Protein AF-A0A6M7UJP8-F1 (afdb_monomer)

Organism: NCBI:txid1777866

Foldseek 3Di:
DQDPLLCVVLVPPDPVLSVQLVVQLVVCLVCVVVLCVLLVHDQDDPNVNVLSNLSSLLSSLVVLVVVLVVQVVQLVVVCPDDDDPPDDDDQSADDDPPDGDHCPDPVNVVSVVVSVVSVVVCVVVVNCCLRPVDPDSSSNSNVSGVPPD

Sequence (149 aa):
MASRQIQSITERLPYSLKEGVKGYVDAVAAVVPDIARDARVEISGDRLDQFLLIVAIRRIWSTVNSQFWIMNDCISVATRTPLGPEDSPQTRGFRIGRDEISQDSSAFVEGRDLRQELYKLIVKLDIEHLVAESSSLSDVAVKMFVGEG

Solvent-accessible surface area (backbone atoms only — not comparable to full-atom values): 8586 Å² total; per-residue (Å²): 132,83,51,71,66,51,47,62,75,35,67,84,44,60,67,71,58,32,51,55,32,50,56,49,41,56,54,47,65,76,44,43,72,58,40,25,60,76,37,71,51,89,69,55,72,70,53,36,56,54,51,47,43,51,52,34,52,27,48,50,50,52,49,52,50,48,54,46,49,54,52,52,51,52,38,53,52,53,56,62,65,77,71,62,100,85,60,84,92,82,55,72,30,46,73,58,89,92,45,65,50,23,84,84,22,67,70,46,47,52,48,52,50,52,46,50,52,52,49,51,50,36,51,75,68,71,40,38,69,57,48,73,68,40,91,49,70,32,54,31,51,33,69,72,60,69,77,81,120

pLDDT: mean 86.21, std 13.34, range [38.09, 96.62]

Radius of gyration: 19.83 Å; Cα contacts (8 Å, |Δi|>4): 116; chains: 1; bounding box: 45×29×65 Å

Mean predicted aligned error: 7.21 Å

Secondary structure (DSSP, 8-state):
---HHHHHHHTTS-HHHHHHHHHHHHHHHHHHHHHHHHHT----HHHHHHHHHHHHHHHHHHHHHHHHHHHHHHHHHHHH-PPPTT-----SEEEETTEEEETTSHHHHHHHHHHHHHHHHHHHTT-HHHHTS-SSHHHHHHHHHSS--

Structure (mmCIF, N/CA/C/O backbone):
data_AF-A0A6M7UJP8-F1
#
_entry.id   AF-A0A6M7UJP8-F1
#
loop_
_atom_site.group_PDB
_atom_site.id
_atom_site.type_symbol
_atom_site.label_atom_id
_atom_site.label_alt_id
_atom_site.label_comp_id
_atom_site.label_asym_id
_atom_site.label_entity_id
_atom_site.label_seq_id
_atom_site.pdbx_PDB_ins_code
_atom_site.Cartn_x
_atom_site.Cartn_y
_atom_site.Cartn_z
_atom_site.occupancy
_atom_site.B_iso_or_equiv
_atom_site.auth_seq_id
_atom_site.auth_comp_id
_atom_site.auth_asym_id
_atom_site.auth_atom_id
_atom_site.pdbx_PDB_model_num
ATOM 1 N N . MET A 1 1 ? 4.143 8.828 16.152 1.00 46.88 1 MET A N 1
ATOM 2 C CA . MET A 1 1 ? 5.180 7.805 16.426 1.00 46.88 1 MET A CA 1
ATOM 3 C C . MET A 1 1 ? 4.740 6.534 15.725 1.00 46.88 1 MET A C 1
ATOM 5 O O . MET A 1 1 ? 3.685 6.027 16.073 1.00 46.88 1 MET A O 1
ATOM 9 N N . ALA A 1 2 ? 5.489 6.050 14.731 1.00 58.72 2 ALA A N 1
ATOM 10 C CA . ALA A 1 2 ? 5.135 4.814 14.031 1.00 58.72 2 ALA A CA 1
ATOM 11 C C . ALA A 1 2 ? 5.182 3.618 14.996 1.00 58.72 2 ALA A C 1
ATOM 13 O O . ALA A 1 2 ? 6.183 3.455 15.705 1.00 58.72 2 ALA A O 1
ATOM 14 N N . SER A 1 3 ? 4.126 2.797 15.013 1.00 74.81 3 SER A N 1
ATOM 15 C CA . SER A 1 3 ? 4.048 1.604 15.862 1.00 74.81 3 SER A CA 1
ATOM 16 C C . SER A 1 3 ? 5.240 0.667 15.601 1.00 74.81 3 SER A C 1
ATOM 18 O O . SER A 1 3 ? 5.816 0.651 14.506 1.00 74.81 3 SER A O 1
ATOM 20 N N . ARG A 1 4 ? 5.641 -0.133 16.603 1.00 81.00 4 ARG A N 1
ATOM 21 C CA . ARG A 1 4 ? 6.770 -1.083 16.469 1.00 81.00 4 ARG A CA 1
ATOM 22 C C . ARG A 1 4 ? 6.592 -2.036 15.282 1.00 81.00 4 ARG A C 1
ATOM 24 O O . ARG A 1 4 ? 7.570 -2.408 14.641 1.00 81.00 4 ARG A O 1
ATOM 31 N N . GLN A 1 5 ? 5.348 -2.394 14.970 1.00 84.50 5 GLN A N 1
ATOM 32 C CA . GLN A 1 5 ? 5.008 -3.257 13.840 1.00 84.50 5 GLN A CA 1
ATOM 33 C C . GLN A 1 5 ? 5.310 -2.576 12.499 1.00 84.50 5 GLN A C 1
ATOM 35 O O . GLN A 1 5 ? 5.954 -3.177 11.643 1.00 84.50 5 GLN A O 1
ATOM 40 N N . ILE A 1 6 ? 4.939 -1.300 12.341 1.00 87.38 6 ILE A N 1
ATOM 41 C CA . ILE A 1 6 ? 5.236 -0.522 11.127 1.00 87.38 6 ILE A CA 1
ATOM 42 C C . ILE A 1 6 ? 6.749 -0.359 10.953 1.00 87.38 6 ILE A C 1
ATOM 44 O O . ILE A 1 6 ? 7.273 -0.493 9.846 1.00 87.38 6 ILE A O 1
ATOM 48 N N . GLN A 1 7 ? 7.481 -0.120 12.042 1.00 87.06 7 GLN A N 1
ATOM 49 C CA . GLN A 1 7 ? 8.944 -0.063 11.992 1.00 87.06 7 GLN A CA 1
ATOM 50 C C . GLN A 1 7 ? 9.543 -1.396 11.532 1.00 87.06 7 GLN A C 1
ATOM 52 O O . GLN A 1 7 ? 10.380 -1.394 10.634 1.00 87.06 7 GLN A O 1
ATOM 57 N N . SER A 1 8 ? 9.061 -2.519 12.070 1.00 88.44 8 SER A N 1
ATOM 58 C CA . SER A 1 8 ? 9.537 -3.857 11.706 1.00 88.44 8 SER A CA 1
ATOM 59 C C . SER A 1 8 ? 9.344 -4.169 10.218 1.00 88.44 8 SER A C 1
ATOM 61 O O . SER A 1 8 ? 10.285 -4.615 9.563 1.00 88.44 8 SER A O 1
ATOM 63 N N . ILE A 1 9 ? 8.172 -3.868 9.643 1.00 88.06 9 ILE A N 1
ATOM 64 C CA . ILE A 1 9 ? 7.924 -4.139 8.214 1.00 88.06 9 ILE A CA 1
ATOM 65 C C . ILE A 1 9 ? 8.638 -3.152 7.280 1.00 88.06 9 ILE A C 1
ATOM 67 O O . ILE A 1 9 ? 8.874 -3.466 6.116 1.00 88.06 9 ILE A O 1
ATOM 71 N N . THR A 1 10 ? 8.994 -1.958 7.769 1.00 89.94 10 THR A N 1
ATOM 72 C CA . THR A 1 10 ? 9.666 -0.926 6.960 1.00 89.94 10 THR A CA 1
ATOM 73 C C . THR A 1 10 ? 11.185 -0.910 7.114 1.00 89.94 10 THR A C 1
ATOM 75 O O . THR A 1 10 ? 11.868 -0.222 6.354 1.00 89.94 10 THR A O 1
ATOM 78 N N . GLU A 1 11 ? 11.747 -1.651 8.071 1.00 90.25 11 GLU A N 1
ATOM 79 C CA . GLU A 1 11 ? 13.164 -1.569 8.428 1.00 90.25 11 GLU A CA 1
ATOM 80 C C . GLU A 1 11 ? 14.087 -1.887 7.251 1.00 90.25 11 GLU A C 1
ATOM 82 O O . GLU A 1 11 ? 15.049 -1.152 7.017 1.00 90.25 11 GLU A O 1
ATOM 87 N N . ARG A 1 12 ? 13.739 -2.934 6.493 1.00 88.44 12 ARG A N 1
ATOM 88 C CA . ARG A 1 12 ? 14.516 -3.464 5.364 1.00 88.44 12 ARG A CA 1
ATOM 89 C C . ARG A 1 12 ? 14.104 -2.896 4.005 1.00 88.44 12 ARG A C 1
ATOM 91 O O . ARG A 1 12 ? 14.629 -3.338 2.986 1.00 88.44 12 ARG A O 1
ATOM 98 N N . LEU A 1 13 ? 13.159 -1.956 3.970 1.00 89.75 13 LEU A N 1
ATOM 99 C CA . LEU A 1 13 ? 12.747 -1.333 2.716 1.00 89.75 13 LEU A CA 1
ATOM 100 C C . LEU A 1 13 ? 13.820 -0.353 2.219 1.00 89.75 13 LEU A C 1
ATOM 102 O O . LEU A 1 13 ? 14.505 0.273 3.036 1.00 89.75 13 LEU A O 1
ATOM 106 N N . PRO A 1 14 ? 13.931 -0.151 0.892 1.00 90.94 14 PRO A N 1
ATOM 107 C CA . PRO A 1 14 ? 14.722 0.938 0.333 1.00 90.94 14 PRO A CA 1
ATOM 108 C C . PRO A 1 14 ? 14.337 2.277 0.969 1.00 90.94 14 PRO A C 1
ATOM 110 O O . PRO A 1 14 ? 13.156 2.526 1.215 1.00 90.94 14 PRO A O 1
ATOM 113 N N . TYR A 1 15 ? 15.319 3.150 1.209 1.00 90.88 15 TYR A N 1
ATOM 114 C CA . TYR A 1 15 ? 15.124 4.396 1.962 1.00 90.88 15 TYR A CA 1
ATOM 115 C C . TYR A 1 15 ? 13.949 5.246 1.448 1.00 90.88 15 TYR A C 1
ATOM 117 O O . TYR A 1 15 ? 13.103 5.662 2.234 1.00 90.88 15 TYR A O 1
ATOM 125 N N . SER A 1 16 ? 13.844 5.442 0.131 1.00 90.31 16 SER A N 1
ATOM 126 C CA . SER A 1 16 ? 12.756 6.219 -0.480 1.00 90.31 16 SER A CA 1
ATOM 127 C C . SER A 1 16 ? 11.373 5.619 -0.209 1.00 90.31 16 SER A C 1
ATOM 129 O O . SER A 1 16 ? 10.434 6.347 0.111 1.00 90.31 16 SER A O 1
ATOM 131 N N . LEU A 1 17 ? 11.246 4.291 -0.284 1.00 91.75 17 LEU A N 1
ATOM 132 C CA . LEU A 1 17 ? 10.001 3.591 0.023 1.00 91.75 17 LEU A CA 1
ATOM 133 C C . LEU A 1 17 ? 9.694 3.650 1.522 1.00 91.75 17 LEU A C 1
ATOM 135 O O . LEU A 1 17 ? 8.560 3.920 1.904 1.00 91.75 17 LEU A O 1
ATOM 139 N N . LYS A 1 18 ? 10.704 3.450 2.372 1.00 94.56 18 LYS A N 1
ATOM 140 C CA . LYS A 1 18 ? 10.585 3.531 3.831 1.00 94.56 18 LYS A CA 1
ATOM 141 C C . LYS A 1 18 ? 10.046 4.888 4.280 1.00 94.56 18 LYS A C 1
ATOM 143 O O . LYS A 1 18 ? 9.065 4.940 5.019 1.00 94.56 18 LYS A O 1
ATOM 148 N N . GLU A 1 19 ? 10.651 5.975 3.813 1.00 93.88 19 GLU A N 1
ATOM 149 C CA . GLU A 1 19 ? 10.210 7.329 4.154 1.00 93.88 19 GLU A CA 1
ATOM 150 C C . GLU A 1 19 ? 8.853 7.657 3.519 1.00 93.88 19 GLU A C 1
ATOM 152 O O . GLU A 1 19 ? 7.990 8.238 4.175 1.00 93.88 19 GLU A O 1
ATOM 157 N N . GLY A 1 20 ? 8.601 7.186 2.293 1.00 93.62 20 GLY A N 1
ATOM 158 C CA . GLY A 1 20 ? 7.300 7.327 1.638 1.00 93.62 20 GLY A CA 1
ATOM 159 C C . GLY A 1 20 ? 6.155 6.608 2.363 1.00 93.62 20 GLY A C 1
ATOM 160 O O . GLY A 1 20 ? 5.025 7.095 2.348 1.00 93.62 20 GLY A O 1
ATOM 161 N N . VAL A 1 21 ? 6.423 5.467 3.006 1.00 95.50 21 VAL A N 1
ATOM 162 C CA . VAL A 1 21 ? 5.444 4.741 3.831 1.00 95.50 21 VAL A CA 1
ATOM 163 C C . VAL A 1 21 ? 5.221 5.460 5.154 1.00 95.50 21 VAL A C 1
ATOM 165 O O . VAL A 1 21 ? 4.074 5.727 5.498 1.00 95.50 21 VAL A O 1
ATOM 168 N N . LYS A 1 22 ? 6.291 5.820 5.873 1.00 94.19 22 LYS A N 1
ATOM 169 C CA . LYS A 1 22 ? 6.180 6.535 7.154 1.00 94.19 22 LYS A CA 1
ATOM 170 C C . LYS A 1 22 ? 5.428 7.854 7.012 1.00 94.19 22 LYS A C 1
ATOM 172 O O . LYS A 1 22 ? 4.463 8.070 7.731 1.00 94.19 22 LYS A O 1
ATOM 177 N N . GLY A 1 23 ? 5.819 8.688 6.046 1.00 94.62 23 GLY A N 1
ATOM 178 C CA . GLY A 1 23 ? 5.169 9.977 5.818 1.00 94.62 23 GLY A CA 1
ATOM 179 C C . GLY A 1 23 ? 3.687 9.829 5.470 1.00 94.62 23 GLY A C 1
ATOM 180 O O . GLY A 1 23 ? 2.865 10.615 5.931 1.00 94.62 23 GLY A O 1
ATOM 181 N N . TYR A 1 24 ? 3.323 8.788 4.712 1.00 96.00 24 TYR A N 1
ATOM 182 C CA . TYR A 1 24 ? 1.921 8.502 4.412 1.00 96.00 24 TYR A CA 1
ATOM 183 C C . TYR A 1 24 ? 1.140 8.044 5.649 1.00 96.00 24 TYR A C 1
ATOM 185 O O . TYR A 1 24 ? 0.039 8.530 5.886 1.00 96.00 24 TYR A O 1
ATOM 193 N N . VAL A 1 25 ? 1.710 7.150 6.461 1.00 96.06 25 VAL A N 1
ATOM 194 C CA . VAL A 1 25 ? 1.097 6.696 7.719 1.00 96.06 25 VAL A CA 1
ATOM 195 C C . VAL A 1 25 ? 0.890 7.862 8.681 1.00 96.06 25 VAL A C 1
ATOM 197 O O . VAL A 1 25 ? -0.196 7.989 9.237 1.00 96.06 25 VAL A O 1
ATOM 200 N N . ASP A 1 26 ? 1.891 8.727 8.855 1.00 95.06 26 ASP A N 1
ATOM 201 C CA . ASP A 1 26 ? 1.791 9.889 9.741 1.00 95.06 26 ASP A CA 1
ATOM 202 C C . ASP A 1 26 ? 0.715 10.875 9.251 1.00 95.06 26 ASP A C 1
ATOM 204 O O . ASP A 1 26 ? -0.071 11.385 10.051 1.00 95.06 26 ASP A O 1
ATOM 208 N N . ALA A 1 27 ? 0.618 11.089 7.934 1.00 96.00 27 ALA A N 1
ATOM 209 C CA . ALA A 1 27 ? -0.441 11.904 7.343 1.00 96.00 27 ALA A CA 1
ATOM 210 C C . ALA A 1 27 ? -1.834 11.300 7.577 1.00 96.00 27 ALA A C 1
ATOM 212 O O . ALA A 1 27 ? -2.761 12.024 7.933 1.00 96.00 27 ALA A O 1
ATOM 213 N N . VAL A 1 28 ? -1.984 9.980 7.423 1.00 96.25 28 VAL A N 1
ATOM 214 C CA . VAL A 1 28 ? -3.252 9.288 7.696 1.00 96.25 28 VAL A CA 1
ATOM 215 C C . VAL A 1 28 ? -3.605 9.363 9.176 1.00 96.25 28 VAL A C 1
ATOM 217 O O . VAL A 1 28 ? -4.740 9.696 9.495 1.00 96.25 28 VAL A O 1
ATOM 220 N N . ALA A 1 29 ? -2.646 9.129 10.075 1.00 95.19 29 ALA A N 1
ATOM 221 C CA . ALA A 1 29 ? -2.851 9.215 11.520 1.00 95.19 29 ALA A CA 1
ATOM 222 C C . ALA A 1 29 ? -3.418 10.579 11.949 1.00 95.19 29 ALA A C 1
ATOM 224 O O . ALA A 1 29 ? -4.272 10.633 12.833 1.00 95.19 29 ALA A O 1
ATOM 225 N N . ALA A 1 30 ? -3.006 11.667 11.288 1.00 95.56 30 ALA A N 1
ATOM 226 C CA . ALA A 1 30 ? -3.519 13.011 11.550 1.00 95.56 30 ALA A CA 1
ATOM 227 C C . ALA A 1 30 ? -4.990 13.213 11.132 1.00 95.56 30 ALA A C 1
ATOM 229 O O . ALA A 1 30 ? -5.667 14.062 11.707 1.00 95.56 30 ALA A O 1
ATOM 230 N N . VAL A 1 31 ? -5.494 12.437 10.164 1.00 96.25 31 VAL A N 1
ATOM 231 C CA . VAL A 1 31 ? -6.868 12.544 9.632 1.00 96.25 31 VAL A CA 1
ATOM 232 C C . VAL A 1 31 ? -7.755 11.342 9.981 1.00 96.25 31 VAL A C 1
ATOM 234 O O . VAL A 1 31 ? -8.892 11.259 9.517 1.00 96.25 31 VAL A O 1
ATOM 237 N N . VAL A 1 32 ? -7.283 10.420 10.831 1.00 95.75 32 VAL A N 1
ATOM 238 C CA . VAL A 1 32 ? -8.087 9.285 11.325 1.00 95.75 32 VAL A CA 1
ATOM 239 C C . VAL A 1 32 ? -9.449 9.718 11.881 1.00 95.75 32 VAL A C 1
ATOM 241 O O . VAL A 1 32 ? -10.422 9.041 11.556 1.00 95.75 32 VAL A O 1
ATOM 244 N N . PRO A 1 33 ? -9.586 10.814 12.658 1.00 95.19 33 PRO A N 1
ATOM 245 C CA . PRO A 1 33 ? -10.893 11.228 13.168 1.00 95.19 33 PRO A CA 1
ATOM 246 C C . PRO A 1 33 ? -11.933 11.490 12.071 1.00 95.19 33 PRO A C 1
ATOM 248 O O . PRO A 1 33 ? -13.111 11.191 12.261 1.00 95.19 33 PRO A O 1
ATOM 251 N N . ASP A 1 34 ? -11.510 12.020 10.922 1.00 96.62 34 ASP A N 1
ATOM 252 C CA . ASP A 1 34 ? -12.405 12.271 9.792 1.00 96.62 34 ASP A CA 1
ATOM 253 C C . ASP A 1 34 ? -12.746 10.967 9.060 1.00 96.62 34 ASP A C 1
ATOM 255 O O . ASP A 1 34 ? -13.916 10.710 8.785 1.00 96.62 34 ASP A O 1
ATOM 259 N N . ILE A 1 35 ? -11.763 10.079 8.861 1.00 95.44 35 ILE A N 1
ATOM 260 C CA . ILE A 1 35 ? -11.990 8.740 8.288 1.00 95.44 35 ILE A CA 1
ATOM 261 C C . ILE A 1 35 ? -12.974 7.934 9.150 1.00 95.44 35 ILE A C 1
ATOM 263 O O . ILE A 1 35 ? -13.902 7.321 8.627 1.00 95.44 35 ILE A O 1
ATOM 267 N N . ALA A 1 36 ? -12.787 7.949 10.471 1.00 94.19 36 ALA A N 1
ATOM 268 C CA . ALA A 1 36 ? -13.647 7.270 11.435 1.00 94.19 36 ALA A CA 1
ATOM 269 C C . ALA A 1 36 ? -15.084 7.815 11.389 1.00 94.19 36 ALA A C 1
ATOM 271 O O . ALA A 1 36 ? -16.042 7.039 11.389 1.00 94.19 36 ALA A O 1
ATOM 272 N N . ARG A 1 37 ? -15.241 9.144 11.276 1.00 95.19 37 ARG A N 1
ATOM 273 C CA . ARG A 1 37 ? -16.547 9.801 11.116 1.00 95.19 37 ARG A CA 1
ATOM 274 C C . ARG A 1 37 ? -17.246 9.359 9.830 1.00 95.19 37 ARG A C 1
ATOM 276 O O . ARG A 1 37 ? -18.422 9.002 9.884 1.00 95.19 37 ARG A O 1
ATOM 283 N N . ASP A 1 38 ? -16.530 9.345 8.710 1.00 94.56 38 ASP A N 1
ATOM 284 C CA . ASP A 1 38 ? -17.068 8.937 7.408 1.00 94.56 38 ASP A CA 1
ATOM 285 C C . ASP A 1 38 ? -17.474 7.459 7.396 1.00 94.56 38 ASP A C 1
ATOM 287 O O . ASP A 1 38 ? -18.536 7.099 6.887 1.00 94.56 38 ASP A O 1
ATOM 291 N N . ALA A 1 39 ? -16.649 6.605 8.003 1.00 92.75 39 ALA A N 1
ATOM 292 C CA . ALA A 1 39 ? -16.891 5.172 8.129 1.00 92.75 39 ALA A CA 1
ATOM 293 C C . ALA A 1 39 ? -17.918 4.814 9.219 1.00 92.75 39 ALA A C 1
ATOM 295 O O . ALA A 1 39 ? -18.377 3.675 9.268 1.00 92.75 39 ALA A O 1
ATOM 296 N N . ARG A 1 40 ? -18.301 5.771 10.077 1.00 94.12 40 ARG A N 1
ATOM 297 C CA . ARG A 1 40 ? -19.179 5.570 11.243 1.00 94.12 40 ARG A CA 1
ATOM 298 C C . ARG A 1 40 ? -18.679 4.470 12.190 1.00 94.12 40 ARG A C 1
ATOM 300 O O . ARG A 1 40 ? -19.476 3.702 12.724 1.00 94.12 40 ARG A O 1
ATOM 307 N N . VAL A 1 41 ? -17.367 4.411 12.406 1.00 93.56 41 VAL A N 1
ATOM 308 C CA . VAL A 1 41 ? -16.711 3.462 13.321 1.00 93.56 41 VAL A CA 1
ATOM 309 C C . VAL A 1 41 ? -15.845 4.202 14.332 1.00 93.56 41 VAL A C 1
ATOM 311 O O . VAL A 1 41 ? -15.441 5.341 14.105 1.00 93.56 41 VAL A O 1
ATOM 314 N N . GLU A 1 42 ? -15.521 3.543 15.440 1.00 93.19 42 GLU A N 1
ATOM 315 C CA . GLU A 1 42 ? -14.527 4.042 16.388 1.00 93.19 42 GLU A CA 1
ATOM 316 C C . GLU A 1 42 ? -13.152 3.423 16.099 1.00 93.19 42 GLU A C 1
ATOM 318 O O . GLU A 1 42 ? -13.011 2.199 16.052 1.00 93.19 42 GLU A O 1
ATOM 323 N N . ILE A 1 43 ? -12.137 4.277 15.927 1.00 91.88 43 ILE A N 1
ATOM 324 C CA . ILE A 1 43 ? -10.744 3.881 15.689 1.00 91.88 43 ILE A CA 1
ATOM 325 C C . ILE A 1 43 ? -9.878 4.474 16.805 1.00 91.88 43 ILE A C 1
ATOM 327 O O . ILE A 1 43 ? -9.472 5.635 16.750 1.00 91.88 43 ILE A O 1
ATOM 331 N N . SER A 1 44 ? -9.610 3.677 17.836 1.00 91.50 44 SER A N 1
ATOM 332 C CA . SER A 1 44 ? -8.829 4.066 19.013 1.00 91.50 44 SER A CA 1
ATOM 333 C C . SER A 1 44 ? -7.988 2.883 19.520 1.00 91.50 44 SER A 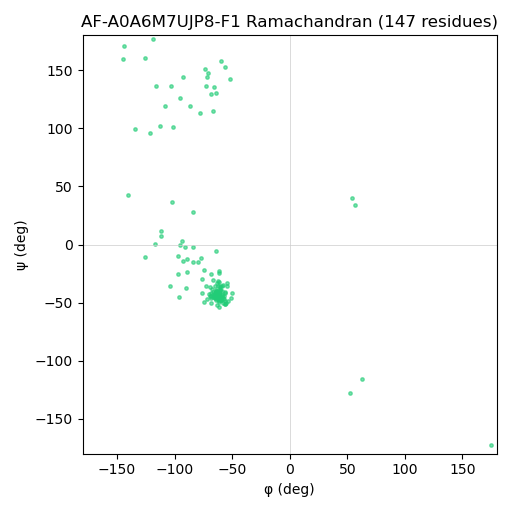C 1
ATOM 335 O O . SER A 1 44 ? -8.256 1.730 19.175 1.00 91.50 44 SER A O 1
ATOM 337 N N . GLY A 1 45 ? -6.929 3.159 20.292 1.00 90.44 45 GLY A N 1
ATOM 338 C CA . GLY A 1 45 ? -6.068 2.126 20.891 1.00 90.44 45 GLY A CA 1
ATOM 339 C C . GLY A 1 45 ? -5.537 1.103 19.877 1.00 90.44 45 GLY A C 1
ATOM 340 O O . GLY A 1 45 ? -5.008 1.475 18.831 1.00 90.44 45 GLY A O 1
ATOM 341 N N . ASP A 1 46 ? -5.730 -0.185 20.160 1.00 90.69 46 ASP A N 1
ATOM 342 C CA . ASP A 1 46 ? -5.260 -1.284 19.305 1.00 90.69 46 ASP A CA 1
ATOM 343 C C . ASP A 1 46 ? -5.875 -1.258 17.894 1.00 90.69 46 ASP A C 1
ATOM 345 O O . ASP A 1 46 ? -5.205 -1.610 16.920 1.00 90.69 46 ASP A O 1
ATOM 349 N N . ARG A 1 47 ? -7.123 -0.781 17.745 1.00 92.25 47 ARG A N 1
ATOM 350 C CA . ARG A 1 47 ? -7.769 -0.633 16.427 1.00 92.25 47 ARG A CA 1
ATOM 351 C C . ARG A 1 47 ? -7.056 0.403 15.567 1.00 92.25 47 ARG A C 1
ATOM 353 O O . ARG A 1 47 ? -6.934 0.217 14.358 1.00 92.25 47 ARG A O 1
ATOM 360 N N . LEU A 1 48 ? -6.545 1.472 16.181 1.00 93.88 48 LEU A N 1
ATOM 361 C CA . LEU A 1 48 ? -5.736 2.468 15.480 1.00 93.88 48 LEU A CA 1
ATOM 362 C C . LEU A 1 48 ? -4.424 1.857 14.979 1.00 93.88 48 LEU A C 1
ATOM 364 O O . LEU A 1 48 ? -4.074 2.046 13.815 1.00 93.88 48 LEU A O 1
ATOM 368 N N . ASP A 1 49 ? -3.726 1.095 15.819 1.00 92.75 49 ASP A N 1
ATOM 369 C CA . ASP A 1 49 ? -2.462 0.458 15.436 1.00 92.75 49 ASP A CA 1
ATOM 370 C C . ASP A 1 49 ? -2.649 -0.547 14.290 1.00 92.75 49 ASP A C 1
ATOM 372 O O . ASP A 1 49 ? -1.885 -0.529 13.319 1.00 92.75 49 ASP A O 1
ATOM 376 N N . GLN A 1 50 ? -3.699 -1.373 14.351 1.00 93.06 50 GLN A N 1
ATOM 377 C CA . GLN A 1 50 ? -4.057 -2.309 13.280 1.00 93.06 50 GLN A CA 1
ATOM 378 C C . GLN A 1 50 ? -4.429 -1.581 11.985 1.00 93.06 50 GLN A C 1
ATOM 380 O O . GLN A 1 50 ? -3.951 -1.944 10.907 1.00 93.06 50 GLN A O 1
ATOM 385 N N . PHE A 1 51 ? -5.244 -0.528 12.079 1.00 95.62 51 PHE A N 1
ATOM 386 C CA . PHE A 1 51 ? -5.635 0.275 10.925 1.00 95.62 51 PHE A CA 1
ATO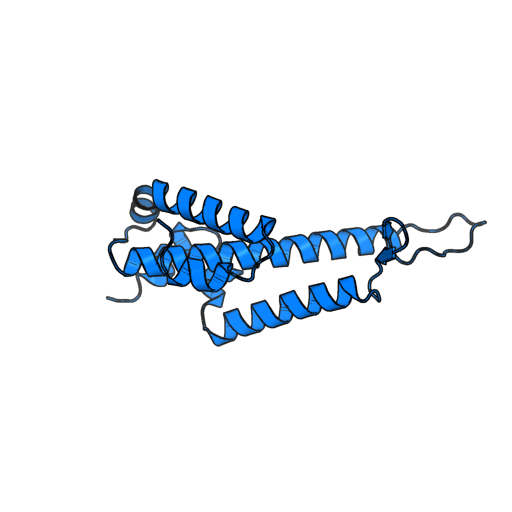M 387 C C . PHE A 1 51 ? -4.412 0.903 10.244 1.00 95.62 51 PHE A C 1
ATOM 389 O O . PHE A 1 51 ? -4.233 0.770 9.032 1.00 95.62 51 PHE A O 1
ATOM 396 N N . LEU A 1 52 ? -3.513 1.520 11.016 1.00 96.06 52 LEU A N 1
ATOM 397 C CA . LEU A 1 52 ? -2.292 2.130 10.484 1.00 96.06 52 LEU A CA 1
ATOM 398 C C . LEU A 1 52 ? -1.312 1.095 9.908 1.00 96.06 52 LEU A C 1
ATOM 400 O O . LEU A 1 52 ? -0.605 1.394 8.943 1.00 96.06 52 LEU A O 1
ATOM 404 N N . LEU A 1 53 ? -1.287 -0.131 10.439 1.00 95.56 53 LEU A N 1
ATOM 405 C CA . LEU A 1 53 ? -0.518 -1.229 9.851 1.00 95.56 53 LEU A CA 1
ATOM 406 C C . LEU A 1 53 ? -1.053 -1.613 8.463 1.00 95.56 53 LEU A C 1
ATOM 408 O O . LEU A 1 53 ? -0.270 -1.726 7.517 1.00 95.56 53 LEU A O 1
ATOM 412 N N . ILE A 1 54 ? -2.374 -1.748 8.309 1.00 96.00 54 ILE A N 1
ATOM 413 C CA . ILE A 1 54 ? -3.005 -2.008 7.005 1.00 96.00 54 ILE A CA 1
ATOM 414 C C . ILE A 1 54 ? -2.737 -0.861 6.027 1.00 96.00 54 ILE A C 1
ATOM 416 O O . ILE A 1 54 ? -2.387 -1.106 4.871 1.00 96.00 54 ILE A O 1
ATOM 420 N N . VAL A 1 55 ? -2.809 0.390 6.487 1.00 96.38 55 VAL A N 1
ATOM 421 C CA . VAL A 1 55 ? -2.448 1.578 5.693 1.00 96.38 55 VAL A CA 1
ATOM 422 C C . VAL A 1 55 ? -1.005 1.490 5.188 1.00 96.38 55 VAL A C 1
ATOM 424 O O . VAL A 1 55 ? -0.748 1.748 4.008 1.00 96.38 55 VAL A O 1
ATOM 427 N N . ALA A 1 56 ? -0.061 1.088 6.044 1.00 96.12 56 ALA A N 1
ATOM 428 C CA . ALA A 1 56 ? 1.339 0.923 5.666 1.00 96.12 56 ALA A CA 1
ATOM 429 C C . ALA A 1 56 ? 1.517 -0.160 4.588 1.00 96.12 56 ALA A C 1
ATOM 431 O O . ALA A 1 56 ? 2.165 0.084 3.566 1.00 96.12 56 ALA A O 1
ATOM 432 N N . ILE A 1 57 ? 0.896 -1.330 4.769 1.00 95.62 57 ILE A N 1
ATOM 433 C CA . ILE A 1 57 ? 0.939 -2.436 3.798 1.00 95.62 57 ILE A CA 1
ATOM 434 C C . ILE A 1 57 ? 0.316 -2.004 2.465 1.00 95.62 57 ILE A C 1
ATOM 436 O O . ILE A 1 57 ? 0.908 -2.218 1.405 1.00 95.62 57 ILE A O 1
ATOM 440 N N . ARG A 1 58 ? -0.828 -1.313 2.504 1.00 95.81 58 ARG A N 1
ATOM 441 C CA . ARG A 1 58 ? -1.496 -0.766 1.318 1.00 95.81 58 ARG A CA 1
ATOM 442 C C . ARG A 1 58 ? -0.625 0.233 0.570 1.00 95.81 58 ARG A C 1
ATOM 444 O O . ARG A 1 58 ? -0.593 0.212 -0.661 1.00 95.81 58 ARG A O 1
ATOM 451 N N . ARG A 1 59 ? 0.142 1.062 1.281 1.00 95.56 59 ARG A N 1
ATOM 452 C CA . ARG A 1 59 ? 1.092 1.991 0.657 1.00 95.56 59 ARG A CA 1
ATOM 453 C C . ARG A 1 59 ? 2.249 1.267 -0.034 1.00 95.56 59 ARG A C 1
ATOM 455 O O . ARG A 1 59 ? 2.630 1.663 -1.139 1.00 95.56 59 ARG A O 1
ATOM 462 N N . ILE A 1 60 ? 2.779 0.208 0.580 1.00 95.19 60 ILE A N 1
ATOM 463 C CA . ILE A 1 60 ? 3.825 -0.638 -0.017 1.00 95.19 60 ILE A CA 1
ATOM 464 C C . ILE A 1 60 ? 3.289 -1.311 -1.283 1.00 95.19 60 ILE A C 1
ATOM 466 O O . ILE A 1 60 ? 3.887 -1.158 -2.348 1.00 95.19 60 ILE A O 1
ATOM 470 N N . TRP A 1 61 ? 2.134 -1.978 -1.187 1.00 95.56 61 TRP A N 1
ATOM 471 C CA . TRP A 1 61 ? 1.477 -2.635 -2.319 1.00 95.56 61 TRP A CA 1
ATOM 472 C C . TRP A 1 61 ? 1.219 -1.665 -3.470 1.00 95.56 61 TRP A C 1
ATOM 474 O O . TRP A 1 61 ? 1.633 -1.927 -4.595 1.00 95.56 61 TRP A O 1
ATOM 484 N N . SER A 1 62 ? 0.604 -0.514 -3.185 1.00 94.25 62 SER A N 1
ATOM 485 C CA . SER A 1 62 ? 0.330 0.518 -4.186 1.00 94.25 62 SER A CA 1
ATOM 486 C C . SER A 1 62 ? 1.606 0.974 -4.894 1.00 94.25 62 SER A C 1
ATOM 488 O O . SER A 1 62 ? 1.610 1.114 -6.113 1.00 94.25 62 SER A O 1
ATOM 490 N N . THR A 1 63 ? 2.708 1.145 -4.160 1.00 93.62 63 THR A N 1
ATOM 491 C CA . THR A 1 63 ? 3.979 1.563 -4.763 1.00 93.62 63 THR A CA 1
ATOM 492 C C . THR A 1 63 ? 4.554 0.470 -5.660 1.00 93.62 63 THR 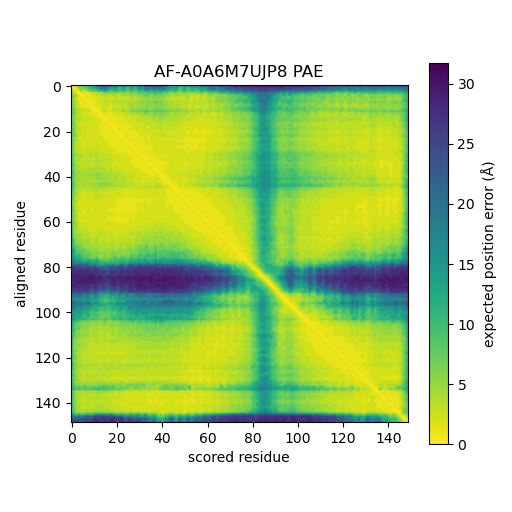A C 1
ATOM 494 O O . THR A 1 63 ? 4.856 0.741 -6.819 1.00 93.62 63 THR A O 1
ATOM 497 N N . VAL A 1 64 ? 4.661 -0.768 -5.167 1.00 92.56 64 VAL A N 1
ATOM 498 C CA . VAL A 1 64 ? 5.200 -1.900 -5.942 1.00 92.56 64 VAL A CA 1
ATOM 499 C C . VAL A 1 64 ? 4.3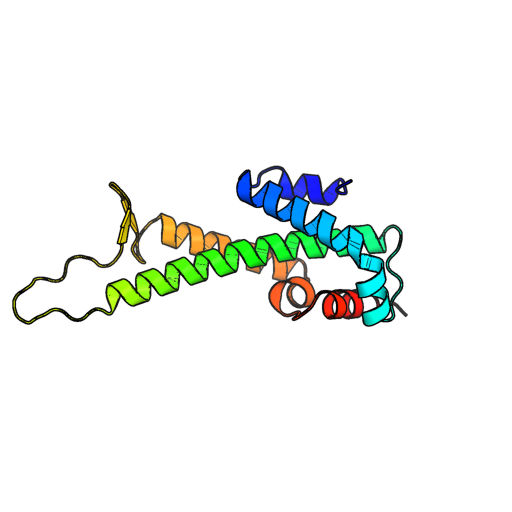52 -2.164 -7.187 1.00 92.56 64 VAL A C 1
ATOM 501 O O . VAL A 1 64 ? 4.887 -2.283 -8.288 1.00 92.56 64 VAL A O 1
ATOM 504 N N . ASN A 1 65 ? 3.028 -2.203 -7.032 1.00 94.25 65 ASN A N 1
ATOM 505 C CA . ASN A 1 65 ? 2.104 -2.464 -8.128 1.00 94.25 65 ASN A CA 1
ATOM 506 C C . ASN A 1 65 ? 2.167 -1.351 -9.185 1.00 94.25 65 ASN A C 1
ATOM 508 O O . ASN A 1 65 ? 2.326 -1.657 -10.363 1.00 94.25 65 ASN A O 1
ATOM 512 N N . SER A 1 66 ? 2.114 -0.076 -8.788 1.00 91.81 66 SER A N 1
ATOM 513 C CA . SER A 1 66 ? 2.176 1.045 -9.737 1.00 91.81 66 SER A CA 1
ATOM 514 C C . SER A 1 66 ? 3.512 1.123 -10.473 1.00 91.81 66 SER A C 1
ATOM 516 O O . SER A 1 66 ? 3.519 1.328 -11.681 1.00 91.81 66 SER A O 1
ATOM 518 N N . GLN A 1 67 ? 4.642 0.929 -9.784 1.00 90.31 67 GLN A N 1
ATOM 519 C CA . GLN A 1 67 ? 5.961 0.944 -10.432 1.00 90.31 67 GLN A CA 1
ATOM 520 C C . GLN A 1 67 ? 6.104 -0.195 -11.447 1.00 90.31 67 GLN A C 1
ATOM 522 O O . GLN A 1 67 ? 6.605 0.021 -12.549 1.00 90.31 67 GLN A O 1
ATOM 527 N N . PHE A 1 68 ? 5.601 -1.388 -11.113 1.00 90.94 68 PHE A N 1
ATOM 528 C CA . PHE A 1 68 ? 5.568 -2.503 -12.053 1.00 90.94 68 PHE A CA 1
ATOM 529 C C . PHE A 1 68 ? 4.708 -2.191 -13.287 1.00 90.94 68 PHE A C 1
ATOM 531 O O . PHE A 1 68 ? 5.156 -2.422 -14.407 1.00 90.94 68 PHE A O 1
ATOM 538 N N . TRP A 1 69 ? 3.505 -1.636 -13.100 1.00 90.31 69 TRP A N 1
ATOM 539 C CA . TRP A 1 69 ? 2.629 -1.258 -14.215 1.00 90.31 69 TRP A CA 1
ATOM 540 C C . TRP A 1 69 ? 3.255 -0.191 -15.112 1.00 90.31 69 TRP A C 1
ATOM 542 O O . TRP A 1 69 ? 3.276 -0.375 -16.323 1.00 90.31 69 TRP A O 1
ATOM 552 N N . ILE A 1 70 ? 3.847 0.860 -14.535 1.00 89.31 70 ILE A N 1
ATOM 553 C CA . ILE A 1 70 ? 4.564 1.894 -15.298 1.00 89.31 70 ILE A CA 1
ATOM 554 C C . ILE A 1 70 ? 5.671 1.258 -16.145 1.00 89.31 70 ILE A C 1
ATOM 556 O O . ILE A 1 70 ? 5.749 1.509 -17.344 1.00 89.31 70 ILE A O 1
ATOM 560 N N . MET A 1 71 ? 6.498 0.396 -15.545 1.00 88.31 71 MET A N 1
ATOM 561 C CA . MET A 1 71 ? 7.562 -0.302 -16.266 1.00 88.31 71 MET A CA 1
ATOM 562 C C . MET A 1 71 ? 7.001 -1.168 -17.405 1.00 88.31 71 MET A C 1
ATOM 564 O O . MET A 1 71 ? 7.483 -1.088 -18.535 1.00 88.31 71 MET A O 1
ATOM 568 N N . ASN A 1 72 ? 5.969 -1.967 -17.131 1.00 88.25 72 ASN A N 1
ATOM 569 C CA . ASN A 1 72 ? 5.332 -2.837 -18.117 1.00 88.25 72 ASN A CA 1
ATOM 570 C C . ASN A 1 72 ? 4.720 -2.057 -19.288 1.00 88.25 72 ASN A C 1
ATOM 572 O O . ASN A 1 72 ? 4.903 -2.440 -20.446 1.00 88.25 72 ASN A O 1
ATOM 576 N N . ASP A 1 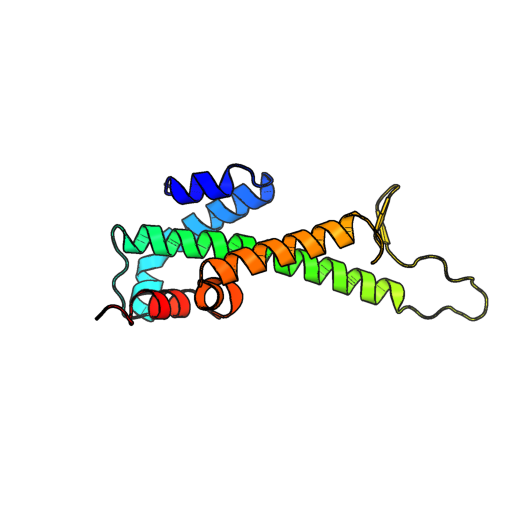73 ? 4.025 -0.961 -19.002 1.00 87.25 73 ASP A N 1
ATOM 577 C CA . ASP A 1 73 ? 3.367 -0.136 -20.011 1.00 87.25 73 ASP A CA 1
ATOM 578 C C . ASP A 1 73 ? 4.391 0.598 -20.870 1.00 87.25 73 ASP A C 1
ATOM 580 O O . ASP A 1 73 ? 4.300 0.563 -22.098 1.00 87.25 73 ASP A O 1
ATOM 584 N N . CYS A 1 74 ? 5.423 1.180 -20.251 1.00 84.50 74 CYS A N 1
ATOM 585 C CA . CYS A 1 74 ? 6.527 1.784 -20.984 1.00 84.50 74 CYS A CA 1
ATOM 586 C C . CYS A 1 74 ? 7.154 0.766 -21.946 1.00 84.50 74 CYS A C 1
ATOM 588 O O . CYS A 1 74 ? 7.315 1.069 -23.130 1.00 84.50 74 CYS A O 1
ATOM 590 N N . ILE A 1 75 ? 7.504 -0.440 -21.473 1.00 84.25 75 ILE A N 1
ATOM 591 C CA . ILE A 1 75 ? 8.161 -1.460 -22.314 1.00 84.25 75 ILE A CA 1
ATOM 592 C C . ILE A 1 75 ? 7.221 -1.905 -23.439 1.00 84.25 75 ILE A C 1
ATOM 594 O O . ILE A 1 75 ? 7.641 -2.065 -24.587 1.00 84.25 75 ILE A O 1
ATOM 598 N N . SER A 1 76 ? 5.931 -2.047 -23.138 1.00 81.31 76 SER A N 1
ATOM 599 C CA . SER A 1 76 ? 4.906 -2.387 -24.128 1.00 81.31 76 SER A CA 1
ATOM 600 C C . SER A 1 76 ? 4.770 -1.318 -25.216 1.00 81.31 76 SER A C 1
ATOM 602 O O . SER A 1 76 ? 4.549 -1.652 -26.375 1.00 81.31 76 SER A O 1
ATOM 604 N N . VAL A 1 77 ? 4.918 -0.033 -24.884 1.00 79.69 77 VAL A N 1
ATOM 605 C CA . VAL A 1 77 ? 4.912 1.053 -25.877 1.00 79.69 77 VAL A CA 1
ATOM 606 C C . VAL A 1 77 ? 6.190 1.039 -26.715 1.00 79.69 77 VAL A C 1
ATOM 608 O O . VAL A 1 77 ? 6.104 1.084 -27.942 1.00 79.69 77 VAL A O 1
ATOM 611 N N . ALA A 1 78 ? 7.365 0.911 -26.091 1.00 72.88 78 ALA A N 1
ATOM 612 C CA . ALA A 1 78 ? 8.642 0.872 -26.812 1.00 72.88 78 ALA A CA 1
ATOM 613 C C . ALA A 1 78 ? 8.711 -0.275 -27.829 1.00 72.88 78 ALA A C 1
ATOM 615 O O . ALA A 1 78 ? 9.243 -0.104 -28.922 1.00 72.88 78 ALA A O 1
ATOM 616 N N . THR A 1 79 ? 8.107 -1.416 -27.501 1.00 69.25 79 THR A N 1
ATOM 617 C CA . THR A 1 79 ? 8.056 -2.600 -28.372 1.00 69.25 79 THR A CA 1
ATOM 618 C C . THR A 1 79 ? 6.996 -2.528 -29.480 1.00 69.25 79 THR A C 1
ATOM 620 O O . THR A 1 79 ? 7.071 -3.309 -30.426 1.00 69.25 79 THR A O 1
ATOM 623 N N . ARG A 1 80 ? 6.021 -1.605 -29.407 1.00 65.19 80 ARG A N 1
ATOM 624 C CA . ARG A 1 80 ? 4.932 -1.451 -30.397 1.00 65.19 80 ARG A CA 1
ATOM 625 C C . ARG A 1 80 ? 5.248 -0.509 -31.558 1.00 65.19 80 ARG A C 1
ATOM 627 O O . ARG A 1 80 ? 4.475 -0.484 -32.513 1.00 65.19 80 ARG A O 1
ATOM 634 N N . THR A 1 81 ? 6.319 0.278 -31.488 1.00 56.34 81 THR A N 1
ATOM 635 C CA . THR A 1 81 ? 6.642 1.262 -32.536 1.00 56.34 81 THR A CA 1
ATOM 636 C C . THR A 1 81 ? 7.011 0.533 -33.838 1.00 56.34 81 THR A C 1
ATOM 638 O O . THR A 1 81 ? 8.010 -0.190 -33.849 1.00 56.34 81 THR A O 1
ATOM 641 N N . PRO A 1 82 ? 6.220 0.660 -34.924 1.00 51.84 82 PRO A N 1
ATOM 642 C CA . PRO A 1 82 ? 6.492 -0.038 -36.172 1.00 51.84 82 PRO A CA 1
ATOM 643 C C . PRO A 1 82 ? 7.704 0.577 -36.873 1.00 51.84 82 PRO A C 1
ATOM 645 O O . PRO A 1 82 ? 7.915 1.789 -36.845 1.00 51.84 82 PRO A O 1
ATOM 648 N N . LEU A 1 83 ? 8.488 -0.279 -37.517 1.00 54.59 83 LEU A N 1
ATOM 649 C CA . LEU A 1 83 ? 9.666 0.123 -38.276 1.00 54.59 83 LEU A CA 1
ATOM 650 C C . LEU A 1 83 ? 9.238 0.805 -39.566 1.00 54.59 83 LEU A C 1
ATOM 652 O O . LEU A 1 83 ? 8.364 0.305 -40.278 1.00 54.59 83 LEU A O 1
ATOM 656 N N . GLY A 1 84 ? 9.897 1.914 -39.892 1.00 55.19 84 GLY A N 1
ATOM 657 C CA . GLY A 1 84 ? 9.952 2.369 -41.275 1.00 55.19 84 GLY A CA 1
ATOM 658 C C . GLY A 1 84 ? 10.600 1.295 -42.166 1.00 55.19 84 GLY A C 1
ATOM 659 O O . GLY A 1 84 ? 11.334 0.443 -41.664 1.00 55.19 84 GLY A O 1
ATOM 660 N N . PRO A 1 85 ? 10.341 1.314 -43.483 1.00 58.59 85 PRO A N 1
ATOM 661 C CA . PRO A 1 85 ? 10.704 0.226 -44.395 1.00 58.59 85 PRO A CA 1
ATOM 662 C C . PRO A 1 85 ? 12.214 -0.037 -44.570 1.00 58.59 85 PRO A C 1
ATOM 664 O O . PRO A 1 85 ? 12.553 -1.018 -45.225 1.00 58.59 85 PRO A O 1
ATOM 667 N N . GLU A 1 86 ? 13.112 0.774 -44.000 1.00 58.22 86 GLU A N 1
ATOM 668 C CA . GLU A 1 86 ? 14.567 0.636 -44.197 1.00 58.22 86 GLU A CA 1
ATOM 669 C C . GLU A 1 86 ? 15.401 0.325 -42.943 1.00 58.22 86 GLU A C 1
ATOM 671 O O . GLU A 1 86 ? 16.602 0.118 -43.082 1.00 58.22 86 GLU A O 1
ATOM 676 N N . ASP A 1 87 ? 14.817 0.190 -41.749 1.00 51.91 87 ASP A N 1
ATOM 677 C CA . ASP A 1 87 ? 15.615 -0.050 -40.537 1.00 51.91 87 ASP A CA 1
ATOM 678 C C . ASP A 1 87 ? 15.336 -1.411 -39.893 1.00 51.91 87 ASP A C 1
ATOM 680 O O . ASP A 1 87 ? 14.199 -1.853 -39.739 1.00 51.91 87 ASP A O 1
ATOM 684 N N . SER A 1 88 ? 16.408 -2.093 -39.489 1.00 51.97 88 SER A N 1
ATOM 685 C CA . SER A 1 88 ? 16.360 -3.324 -38.699 1.00 51.97 88 SER A CA 1
ATOM 686 C C . SER A 1 88 ? 15.840 -3.048 -37.277 1.00 51.97 88 SER A C 1
ATOM 688 O O . SER A 1 88 ? 16.409 -2.192 -36.594 1.00 51.97 88 SER A O 1
ATOM 690 N N . PRO A 1 89 ? 14.838 -3.783 -36.757 1.00 49.53 89 PRO A N 1
ATOM 691 C CA . PRO A 1 89 ? 14.360 -3.578 -35.392 1.00 49.53 89 PRO A CA 1
ATOM 692 C C . PRO A 1 89 ? 15.295 -4.204 -34.383 1.00 49.53 89 PRO A C 1
ATOM 694 O O . PRO A 1 89 ? 15.367 -5.430 -34.296 1.00 49.53 89 PRO A O 1
ATOM 697 N N . GLN A 1 90 ? 15.962 -3.392 -33.568 1.00 53.16 90 GLN A N 1
ATOM 698 C CA . GLN A 1 90 ? 16.789 -3.920 -32.482 1.00 53.16 90 GLN A CA 1
ATOM 699 C C . GLN A 1 90 ? 16.706 -3.128 -31.177 1.00 53.16 90 GLN A C 1
ATOM 701 O O . GLN A 1 90 ? 17.704 -2.964 -30.487 1.00 53.16 90 GLN A O 1
ATOM 706 N N . THR A 1 91 ? 15.516 -2.702 -30.762 1.00 53.72 91 THR A N 1
ATOM 707 C CA . THR A 1 91 ? 15.303 -2.418 -29.334 1.00 53.72 91 THR A CA 1
ATOM 708 C C . THR A 1 91 ? 13.992 -3.032 -28.876 1.00 53.72 91 THR A C 1
ATOM 710 O O . THR A 1 91 ? 12.919 -2.474 -29.087 1.00 53.72 91 THR A O 1
ATOM 713 N N . ARG A 1 92 ? 14.083 -4.206 -28.235 1.00 62.44 92 ARG A N 1
ATOM 714 C CA . ARG A 1 92 ? 12.973 -4.872 -27.526 1.00 62.44 92 ARG A CA 1
ATOM 715 C C . ARG A 1 92 ? 12.815 -4.319 -26.097 1.00 62.44 92 ARG A C 1
ATOM 717 O O . ARG A 1 92 ? 12.381 -5.035 -25.200 1.00 62.44 92 ARG A O 1
ATOM 724 N N . GLY A 1 93 ? 13.188 -3.062 -25.860 1.00 68.88 93 GLY A N 1
ATOM 725 C CA . GLY A 1 93 ? 13.278 -2.478 -24.523 1.00 68.88 93 GLY A CA 1
ATOM 726 C C . GLY A 1 93 ? 13.841 -1.057 -24.520 1.00 68.88 93 GLY A C 1
ATOM 727 O O . GLY A 1 93 ? 14.047 -0.457 -25.575 1.00 68.88 93 GLY A O 1
ATOM 728 N N . PHE A 1 94 ? 14.098 -0.521 -23.327 1.00 74.06 94 PHE A N 1
ATOM 729 C CA . PHE A 1 94 ? 14.766 0.767 -23.126 1.00 74.06 94 PHE A CA 1
ATOM 730 C C . PHE A 1 94 ? 16.208 0.568 -22.701 1.00 74.06 94 PHE A C 1
ATOM 732 O O . PHE A 1 94 ? 16.487 -0.202 -21.787 1.00 74.06 94 PHE A O 1
ATOM 739 N N . ARG A 1 95 ? 17.121 1.345 -23.278 1.00 73.81 95 ARG 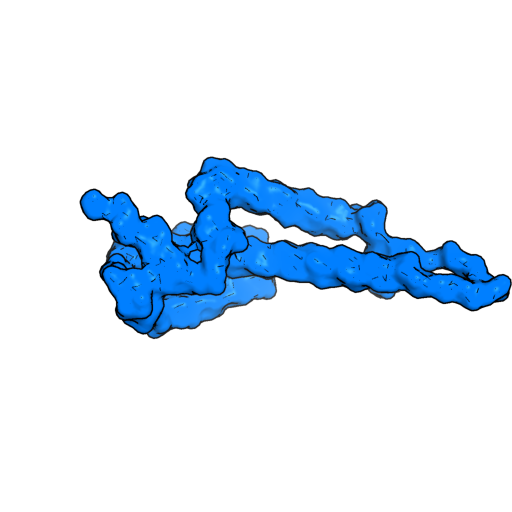A N 1
ATOM 740 C CA . ARG A 1 95 ? 18.482 1.443 -22.756 1.00 73.81 95 ARG A CA 1
ATOM 741 C C . ARG A 1 95 ? 18.543 2.527 -21.677 1.00 73.81 95 ARG A C 1
ATOM 743 O O . ARG A 1 95 ? 18.292 3.695 -21.964 1.00 73.81 95 ARG A O 1
ATOM 750 N N . ILE A 1 96 ? 18.902 2.148 -20.454 1.00 74.19 96 ILE A N 1
ATOM 751 C CA . ILE A 1 96 ? 19.169 3.060 -19.337 1.00 74.19 96 ILE A CA 1
ATOM 752 C C . ILE A 1 96 ? 20.663 2.965 -19.025 1.00 74.19 96 ILE A C 1
ATOM 754 O O . ILE A 1 96 ? 21.141 2.004 -18.429 1.00 74.19 96 ILE A O 1
ATOM 758 N N . GLY A 1 97 ? 21.434 3.959 -19.471 1.00 80.12 97 GLY A N 1
ATOM 759 C CA . GLY A 1 97 ? 22.893 3.913 -19.364 1.00 80.12 97 GLY A CA 1
ATOM 760 C C . GLY A 1 97 ? 23.480 2.753 -20.177 1.00 80.12 97 GLY A C 1
ATOM 761 O O . GLY A 1 97 ? 23.389 2.754 -21.405 1.00 80.12 97 GLY A O 1
ATOM 762 N N . ARG A 1 98 ? 24.109 1.786 -19.495 1.00 76.81 98 ARG A N 1
ATOM 763 C CA . ARG A 1 98 ? 24.655 0.566 -20.122 1.00 76.81 98 ARG A CA 1
ATOM 764 C C . ARG A 1 98 ? 23.675 -0.606 -20.126 1.00 76.81 98 ARG A C 1
ATOM 766 O O . ARG A 1 98 ? 23.909 -1.556 -20.867 1.00 76.81 98 ARG A O 1
ATOM 773 N N . ASP A 1 99 ? 22.602 -0.518 -19.350 1.00 76.56 99 ASP A N 1
ATOM 774 C CA . ASP A 1 99 ? 21.664 -1.615 -19.157 1.00 76.56 99 ASP A CA 1
ATOM 775 C C . ASP A 1 99 ? 20.511 -1.519 -20.159 1.00 76.56 99 ASP A C 1
ATOM 777 O O . ASP A 1 99 ? 20.063 -0.427 -20.516 1.00 76.56 99 ASP A O 1
ATOM 781 N N . GLU A 1 100 ? 20.027 -2.669 -20.623 1.00 79.88 100 GLU A N 1
ATOM 782 C CA . GLU A 1 100 ? 18.831 -2.773 -21.456 1.00 79.88 100 GLU A CA 1
ATOM 783 C C . GLU A 1 100 ? 17.696 -3.396 -20.640 1.00 79.88 100 GLU A C 1
ATOM 785 O O . GLU A 1 100 ? 17.791 -4.525 -20.161 1.00 79.88 100 GLU A O 1
ATOM 790 N N . ILE A 1 101 ? 16.612 -2.641 -20.484 1.00 82.06 101 ILE A N 1
ATOM 791 C CA . ILE A 1 101 ? 15.399 -3.042 -19.782 1.00 82.06 101 ILE A CA 1
ATOM 792 C C . ILE A 1 101 ? 14.347 -3.434 -20.818 1.00 82.06 101 ILE A C 1
ATOM 794 O O . ILE A 1 101 ? 13.696 -2.588 -21.434 1.00 82.06 101 ILE A O 1
ATOM 798 N N . SER A 1 102 ? 14.188 -4.737 -21.002 1.00 84.06 102 SER A N 1
ATOM 799 C CA . SER A 1 102 ? 13.163 -5.390 -21.820 1.00 84.06 102 SER A CA 1
ATOM 800 C C . SER A 1 102 ? 12.276 -6.300 -20.960 1.00 84.06 102 SER A C 1
ATOM 802 O O . SER A 1 102 ? 12.531 -6.478 -19.766 1.00 84.06 102 SER A O 1
ATOM 804 N N . GLN A 1 103 ? 11.255 -6.918 -21.564 1.00 81.88 103 GLN A N 1
ATOM 805 C CA . GLN A 1 103 ? 10.409 -7.913 -20.878 1.00 81.88 103 GLN A CA 1
ATOM 806 C C . GLN A 1 103 ? 11.191 -9.151 -20.411 1.00 81.88 103 GLN A C 1
ATOM 808 O O . GLN A 1 103 ? 10.793 -9.798 -19.447 1.00 81.88 103 GLN A O 1
ATOM 813 N N . ASP A 1 104 ? 12.315 -9.446 -21.064 1.00 83.12 104 ASP A N 1
ATOM 814 C CA . ASP A 1 104 ? 13.178 -10.583 -20.737 1.00 83.12 104 ASP A CA 1
ATOM 815 C C .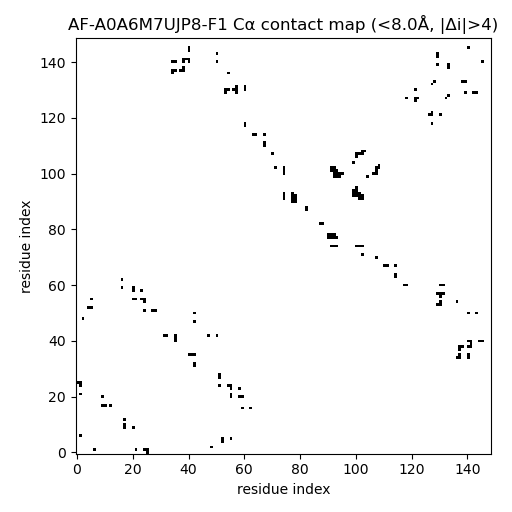 ASP A 1 104 ? 14.343 -10.183 -19.813 1.00 83.12 104 ASP A C 1
ATOM 817 O O . ASP A 1 104 ? 15.173 -1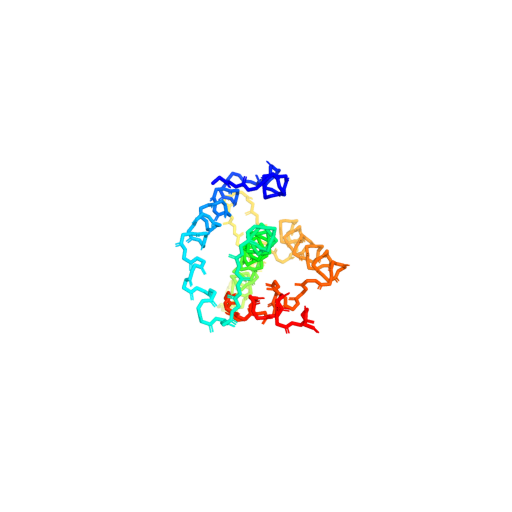1.017 -19.454 1.00 83.12 104 ASP A O 1
ATOM 821 N N . SER A 1 105 ? 14.440 -8.902 -19.434 1.00 86.31 105 SER A N 1
ATOM 822 C CA . SER A 1 105 ? 15.514 -8.425 -18.563 1.00 86.31 105 SER A CA 1
ATOM 823 C C . SER A 1 105 ? 15.339 -8.943 -17.134 1.00 86.31 105 SER A C 1
ATOM 825 O O . SER A 1 105 ? 14.216 -9.076 -16.638 1.00 86.31 105 SER A O 1
ATOM 827 N N . SER A 1 106 ? 16.455 -9.189 -16.437 1.00 86.94 106 SER A N 1
ATOM 828 C CA . SER A 1 106 ? 16.430 -9.650 -15.042 1.00 86.94 106 SER A CA 1
ATOM 829 C C . SER A 1 106 ? 15.655 -8.688 -14.146 1.00 86.94 106 SER A C 1
ATOM 831 O O . SER A 1 106 ? 14.821 -9.127 -13.366 1.00 86.94 106 SER A O 1
ATOM 833 N N . ALA A 1 107 ? 15.837 -7.378 -14.330 1.00 85.56 107 ALA A N 1
ATOM 834 C CA . ALA A 1 107 ? 15.131 -6.350 -13.570 1.00 85.56 107 ALA A CA 1
ATOM 835 C C . ALA A 1 107 ? 13.602 -6.424 -13.746 1.00 85.56 107 ALA A C 1
ATOM 837 O O . ALA A 1 107 ? 12.854 -6.251 -12.781 1.00 85.56 107 ALA A O 1
ATOM 838 N N . PHE A 1 108 ? 13.123 -6.710 -14.962 1.00 88.00 108 PHE A N 1
ATOM 839 C CA . PHE A 1 108 ? 11.692 -6.873 -15.216 1.00 88.00 108 PHE A CA 1
ATOM 840 C C . PHE A 1 108 ? 11.136 -8.130 -14.540 1.00 88.00 108 PHE A C 1
ATOM 842 O O . PHE A 1 108 ? 10.095 -8.070 -13.880 1.00 88.00 108 PHE A O 1
ATOM 849 N N . VAL A 1 109 ? 11.843 -9.256 -14.677 1.00 90.06 109 VAL A N 1
ATOM 850 C CA . VAL A 1 109 ? 11.475 -10.534 -14.053 1.00 90.06 109 VAL A CA 1
ATOM 851 C C . VAL A 1 109 ? 11.463 -10.410 -12.530 1.00 90.06 109 VAL A C 1
ATOM 853 O O . VAL A 1 109 ? 10.466 -10.756 -11.904 1.00 90.06 109 VAL A O 1
ATOM 856 N N . GLU A 1 110 ? 12.504 -9.826 -11.938 1.00 89.94 110 GLU A N 1
ATOM 857 C CA . GLU A 1 110 ? 12.590 -9.568 -10.498 1.00 89.94 110 GLU A CA 1
ATOM 858 C C . GLU A 1 110 ? 11.436 -8.683 -10.010 1.00 89.94 110 GLU A C 1
ATOM 860 O O . GLU A 1 110 ? 10.809 -8.988 -8.996 1.00 89.94 110 GLU A O 1
ATOM 865 N N . GLY A 1 111 ? 11.097 -7.616 -10.743 1.00 89.62 111 GLY A N 1
ATOM 866 C CA . GLY A 1 111 ? 9.967 -6.746 -10.405 1.00 89.62 111 GLY A CA 1
ATOM 867 C C . GLY A 1 111 ? 8.615 -7.464 -10.473 1.00 89.62 111 GLY A C 1
ATOM 868 O O . GLY A 1 111 ? 7.770 -7.290 -9.588 1.00 89.62 111 GLY A O 1
ATOM 869 N N . ARG A 1 112 ? 8.411 -8.302 -11.497 1.00 92.50 112 ARG A N 1
ATOM 870 C CA . ARG A 1 112 ? 7.213 -9.141 -11.641 1.00 92.50 112 ARG A CA 1
ATOM 871 C C . ARG A 1 112 ? 7.092 -10.123 -10.480 1.00 92.50 112 ARG A C 1
ATOM 873 O O . ARG A 1 112 ? 6.021 -10.224 -9.881 1.00 92.50 112 ARG A O 1
ATOM 880 N N . ASP A 1 113 ? 8.173 -10.829 -10.180 1.00 94.19 113 ASP A N 1
ATOM 881 C CA . ASP A 1 113 ? 8.197 -11.883 -9.174 1.00 94.19 113 ASP A CA 1
ATOM 882 C C . ASP A 1 113 ? 8.025 -11.279 -7.771 1.00 94.19 113 ASP A C 1
ATOM 884 O O . ASP A 1 113 ? 7.196 -11.756 -6.999 1.00 94.19 113 ASP A O 1
ATOM 888 N N . LEU A 1 114 ? 8.671 -10.143 -7.473 1.00 92.06 114 LEU A N 1
ATOM 889 C CA . LEU A 1 114 ? 8.461 -9.390 -6.231 1.00 92.06 114 LEU A CA 1
ATOM 890 C C . LEU A 1 114 ? 6.992 -8.989 -6.043 1.00 92.06 114 LEU A C 1
ATOM 892 O O . LEU A 1 114 ? 6.429 -9.167 -4.961 1.00 92.06 114 LEU A O 1
ATOM 896 N N . ARG A 1 115 ? 6.353 -8.454 -7.093 1.00 94.69 115 ARG A N 1
ATOM 897 C CA . ARG A 1 115 ? 4.928 -8.099 -7.057 1.00 94.69 115 ARG A CA 1
ATOM 898 C C . ARG A 1 115 ? 4.059 -9.330 -6.794 1.00 94.69 115 ARG A C 1
ATOM 900 O O . ARG A 1 115 ? 3.133 -9.252 -5.989 1.00 94.69 115 ARG A O 1
ATOM 907 N N . GLN A 1 116 ? 4.334 -10.448 -7.466 1.00 96.12 116 GLN A N 1
ATOM 908 C CA . GLN A 1 116 ? 3.580 -11.690 -7.289 1.00 96.12 116 GLN A CA 1
ATOM 909 C C . GLN A 1 116 ? 3.737 -12.260 -5.879 1.00 96.12 116 GLN A C 1
ATOM 911 O O . GLN A 1 116 ? 2.738 -12.623 -5.266 1.00 96.12 116 GLN A O 1
ATOM 916 N N . GLU A 1 117 ? 4.955 -12.310 -5.343 1.00 95.38 117 GLU A N 1
ATOM 917 C CA . GLU A 1 117 ? 5.208 -12.797 -3.985 1.00 95.38 117 GLU A CA 1
ATOM 918 C C . GLU A 1 117 ? 4.549 -11.905 -2.929 1.00 95.38 117 GLU A C 1
ATOM 920 O O . GLU A 1 117 ? 3.915 -12.411 -2.002 1.00 95.38 117 GLU A O 1
ATOM 925 N N . LEU A 1 118 ? 4.593 -10.579 -3.096 1.00 94.06 118 LEU A N 1
ATOM 926 C CA . LEU A 1 118 ? 3.883 -9.665 -2.201 1.00 94.06 118 LEU A CA 1
ATOM 927 C C . LEU A 1 118 ? 2.365 -9.892 -2.241 1.00 94.06 118 LEU A C 1
ATOM 929 O O . LEU A 1 118 ? 1.727 -9.947 -1.191 1.00 94.06 118 LEU A O 1
ATOM 933 N N . TYR A 1 119 ? 1.788 -10.073 -3.431 1.00 96.12 119 TYR A N 1
ATOM 934 C CA . TYR A 1 119 ? 0.364 -10.381 -3.568 1.00 96.12 119 TYR A CA 1
ATOM 935 C C . TYR A 1 119 ? 0.004 -11.733 -2.935 1.00 96.12 119 TYR A C 1
ATOM 937 O O . TYR A 1 119 ? -0.971 -11.820 -2.195 1.00 96.12 119 TYR A O 1
ATOM 945 N N . LYS A 1 120 ? 0.828 -12.773 -3.123 1.00 96.44 120 LYS A N 1
ATOM 946 C CA . LYS A 1 120 ? 0.640 -14.074 -2.454 1.00 96.44 120 LYS A CA 1
ATOM 947 C C . LYS A 1 120 ? 0.647 -13.941 -0.933 1.00 96.44 120 LYS A C 1
ATOM 949 O O . LYS A 1 120 ? -0.149 -14.598 -0.270 1.00 96.44 120 LYS A O 1
ATOM 954 N N . LEU A 1 121 ? 1.521 -13.104 -0.370 1.00 94.56 121 LEU A N 1
ATOM 955 C CA . LEU A 1 121 ? 1.540 -12.837 1.071 1.00 94.56 121 LEU A CA 1
ATOM 956 C C . LEU A 1 121 ? 0.271 -12.113 1.535 1.00 94.56 121 LEU A C 1
ATOM 958 O O . LEU A 1 121 ? -0.292 -12.497 2.555 1.00 94.56 121 LEU A O 1
ATOM 962 N N . ILE A 1 122 ? -0.198 -11.119 0.777 1.00 95.31 122 ILE A N 1
ATOM 963 C CA . ILE A 1 122 ? -1.458 -10.404 1.041 1.00 95.31 122 ILE A CA 1
ATOM 964 C C . ILE A 1 122 ? -2.645 -11.378 1.066 1.00 95.31 122 ILE A C 1
ATOM 966 O O . ILE A 1 122 ? -3.437 -11.346 2.006 1.00 95.31 122 ILE A O 1
ATOM 970 N N . VAL A 1 123 ? -2.730 -12.280 0.085 1.00 95.88 123 VAL A N 1
ATOM 971 C CA . VAL A 1 123 ? -3.772 -13.318 0.014 1.00 95.88 123 VAL A CA 1
ATOM 972 C C . VAL A 1 123 ? -3.634 -14.320 1.162 1.00 95.88 123 VAL A C 1
ATOM 974 O O . VAL A 1 123 ? -4.614 -14.653 1.815 1.00 95.88 123 VAL A O 1
ATOM 977 N N . LYS A 1 124 ? -2.414 -14.777 1.470 1.00 95.88 124 LYS A N 1
ATOM 978 C CA . LYS A 1 124 ? -2.159 -15.728 2.566 1.00 95.88 124 LYS A CA 1
ATOM 979 C C . LYS A 1 124 ? -2.546 -15.173 3.940 1.00 95.88 124 LYS A C 1
ATOM 981 O O . LYS A 1 124 ? -2.893 -15.946 4.828 1.00 95.88 124 LYS A O 1
ATOM 986 N N . LEU A 1 125 ? -2.433 -13.861 4.122 1.00 93.75 125 LEU A N 1
ATOM 987 C CA . LEU A 1 125 ? -2.844 -13.161 5.338 1.00 93.75 125 LEU A CA 1
ATOM 988 C C . LEU A 1 125 ? -4.341 -12.822 5.357 1.00 93.75 125 LEU A C 1
ATOM 990 O O . LEU A 1 125 ? -4.795 -12.262 6.347 1.00 93.75 125 LEU A O 1
ATOM 994 N N . ASP A 1 126 ? -5.080 -13.142 4.292 1.00 94.56 126 ASP A N 1
ATOM 995 C CA . ASP A 1 126 ? -6.505 -12.836 4.123 1.00 94.56 126 ASP A CA 1
ATOM 996 C C . ASP A 1 126 ? -6.836 -11.334 4.240 1.00 94.56 126 ASP A C 1
ATOM 998 O O . ASP A 1 126 ? -7.883 -10.923 4.731 1.00 94.56 126 ASP A O 1
ATOM 1002 N N . ILE A 1 127 ? -5.917 -10.475 3.781 1.00 95.25 127 ILE A N 1
ATOM 1003 C CA . ILE A 1 127 ? -6.069 -9.005 3.814 1.00 95.25 127 ILE A CA 1
ATOM 1004 C C . ILE A 1 127 ? -6.213 -8.388 2.419 1.00 95.25 127 ILE A C 1
ATOM 1006 O O . ILE A 1 127 ? -6.123 -7.168 2.262 1.00 95.25 127 ILE A O 1
ATOM 1010 N N . GLU A 1 128 ? -6.430 -9.203 1.385 1.00 95.69 128 GLU A N 1
ATOM 1011 C CA . GLU A 1 128 ? -6.604 -8.742 0.001 1.00 95.69 128 GLU A CA 1
ATOM 1012 C C . GLU A 1 128 ? -7.708 -7.686 -0.120 1.00 95.69 128 GLU A C 1
ATOM 1014 O O . GLU A 1 128 ? -7.482 -6.606 -0.675 1.00 95.69 128 GLU A O 1
ATOM 1019 N N . HIS A 1 129 ? -8.866 -7.964 0.474 1.00 94.31 129 HIS A N 1
ATOM 1020 C CA . HIS A 1 129 ? -10.032 -7.089 0.435 1.00 94.31 129 HIS A CA 1
ATOM 1021 C C . HIS A 1 129 ? -9.772 -5.708 1.069 1.00 94.31 129 HIS A C 1
ATOM 1023 O O . HIS A 1 129 ? -10.439 -4.730 0.716 1.00 94.31 129 HIS A O 1
ATOM 1029 N N . LEU A 1 130 ? -8.777 -5.598 1.961 1.00 95.44 130 LEU A N 1
ATOM 1030 C CA . LEU A 1 130 ? -8.340 -4.352 2.609 1.00 95.44 130 LEU A CA 1
ATOM 1031 C C . LEU A 1 130 ? -7.237 -3.633 1.819 1.00 95.44 130 LEU A C 1
ATOM 1033 O O . LEU A 1 130 ? -7.190 -2.403 1.767 1.00 95.44 130 LEU A O 1
ATOM 1037 N N . VAL A 1 131 ? -6.325 -4.396 1.217 1.00 93.94 131 VAL A N 1
ATOM 1038 C CA . VAL A 1 131 ? -5.081 -3.879 0.631 1.00 93.94 131 VAL A CA 1
ATOM 1039 C C . VAL A 1 131 ? -5.197 -3.632 -0.872 1.00 93.94 131 VAL A C 1
ATOM 1041 O O . VAL A 1 131 ? -4.739 -2.594 -1.355 1.00 93.94 131 VAL A O 1
ATOM 1044 N N . ALA A 1 132 ? -5.781 -4.571 -1.614 1.00 89.38 132 ALA A N 1
ATOM 1045 C CA . ALA A 1 132 ? -5.802 -4.560 -3.073 1.00 89.38 132 ALA A CA 1
ATOM 1046 C C . ALA A 1 132 ? -7.157 -4.129 -3.651 1.00 89.38 132 ALA A C 1
ATOM 1048 O O . ALA A 1 132 ? -7.177 -3.429 -4.661 1.00 89.38 132 ALA A O 1
ATOM 1049 N N . GLU A 1 133 ? -8.267 -4.503 -3.011 1.00 89.38 133 GLU A N 1
ATOM 1050 C CA . GLU A 1 133 ? -9.615 -4.286 -3.565 1.00 89.38 133 GLU A CA 1
ATOM 1051 C C . GLU A 1 133 ? -10.315 -3.032 -3.031 1.00 89.38 133 GLU A C 1
ATOM 1053 O O . GLU A 1 133 ? -11.195 -2.475 -3.687 1.00 89.38 133 GLU A O 1
ATOM 1058 N N . SER A 1 134 ? -9.950 -2.574 -1.830 1.00 87.94 134 SER A N 1
ATOM 1059 C CA . SER A 1 134 ? -10.575 -1.395 -1.231 1.00 87.94 134 SER A CA 1
ATOM 1060 C C . SER A 1 134 ? -10.275 -0.129 -2.030 1.00 87.94 134 SER A C 1
ATOM 1062 O O . SER A 1 134 ? -9.128 0.159 -2.385 1.00 87.94 134 SER A O 1
ATOM 1064 N N . SER A 1 135 ? -11.306 0.686 -2.247 1.00 86.44 135 SER A N 1
ATOM 1065 C CA . SER A 1 135 ? -11.218 1.922 -3.036 1.00 86.44 135 SER A CA 1
ATOM 1066 C C . SER A 1 135 ? -10.833 3.146 -2.198 1.00 86.44 135 SER A C 1
ATOM 1068 O O . SER A 1 135 ? -10.230 4.082 -2.715 1.00 86.44 135 SER A O 1
ATOM 1070 N N . SER A 1 136 ? -11.083 3.129 -0.883 1.00 93.81 136 SER A N 1
ATOM 1071 C CA . SER A 1 136 ? -10.817 4.254 0.030 1.00 93.81 136 SER A CA 1
ATOM 1072 C C . SER A 1 136 ? -10.345 3.781 1.409 1.00 93.81 136 SER A C 1
ATOM 1074 O O . SER A 1 136 ? -10.327 2.582 1.680 1.00 93.81 136 SER A O 1
ATOM 1076 N N . LEU A 1 137 ? -9.886 4.698 2.266 1.00 95.00 137 LEU A N 1
ATOM 1077 C CA . LEU A 1 137 ? -9.514 4.377 3.652 1.00 95.00 137 LEU A CA 1
ATOM 1078 C C . LEU A 1 137 ? -10.741 4.202 4.557 1.00 95.00 137 LEU A C 1
ATOM 1080 O O . LEU A 1 137 ? -10.695 3.395 5.481 1.00 95.00 137 LEU A O 1
ATOM 1084 N N . SER A 1 138 ? -11.844 4.890 4.259 1.00 94.50 138 SER A N 1
ATOM 1085 C CA . SER A 1 138 ? -13.115 4.706 4.965 1.00 94.50 138 SER A CA 1
ATOM 1086 C C . SER A 1 138 ? -13.713 3.324 4.682 1.00 94.50 138 SER A C 1
ATOM 1088 O O . SER A 1 138 ? -14.189 2.677 5.604 1.00 94.50 138 SER A O 1
ATOM 1090 N N . ASP A 1 139 ? -13.609 2.820 3.445 1.00 94.38 139 ASP A N 1
ATOM 1091 C CA . ASP A 1 139 ? -14.001 1.442 3.096 1.00 94.38 139 ASP A CA 1
ATOM 1092 C C . ASP A 1 139 ? -13.170 0.402 3.868 1.00 94.38 139 ASP A C 1
ATOM 1094 O O . ASP A 1 139 ? -13.716 -0.550 4.421 1.00 94.38 139 ASP A O 1
ATOM 1098 N N . VAL A 1 140 ? -11.856 0.630 4.001 1.00 94.94 140 VAL A N 1
ATOM 1099 C CA . VAL A 1 140 ? -10.989 -0.215 4.842 1.00 94.94 140 VAL A CA 1
ATOM 1100 C C . VAL A 1 140 ? -11.455 -0.195 6.296 1.00 94.94 140 VAL A C 1
ATOM 1102 O O . VAL A 1 140 ? -11.609 -1.254 6.893 1.00 94.94 140 VAL A O 1
ATOM 1105 N N . ALA A 1 141 ? -11.719 0.985 6.860 1.00 94.56 141 ALA A N 1
ATOM 1106 C CA . ALA A 1 141 ? -12.190 1.111 8.237 1.00 94.56 141 ALA A CA 1
ATOM 1107 C C . ALA A 1 141 ? -13.536 0.395 8.461 1.00 94.56 141 ALA A C 1
ATOM 1109 O O . ALA A 1 141 ? -13.705 -0.285 9.472 1.00 94.56 141 ALA A O 1
ATOM 1110 N N . VAL A 1 142 ? -14.465 0.489 7.502 1.00 94.44 142 VAL A N 1
ATOM 1111 C CA . VAL A 1 142 ? -15.739 -0.243 7.534 1.00 94.44 142 VAL A CA 1
ATOM 1112 C C . VAL A 1 142 ? -15.492 -1.750 7.539 1.00 94.44 142 VAL A C 1
ATOM 1114 O O . VAL A 1 142 ? -15.963 -2.443 8.438 1.00 94.44 142 VAL A O 1
ATOM 1117 N N . LYS A 1 143 ? -14.721 -2.261 6.576 1.00 93.75 143 LYS A N 1
ATOM 1118 C CA . LYS A 1 143 ? -14.434 -3.698 6.450 1.00 93.75 143 LYS A CA 1
ATOM 1119 C C . LYS A 1 143 ? -13.717 -4.266 7.673 1.00 93.75 143 LYS A C 1
ATOM 1121 O O . LYS A 1 143 ? -14.003 -5.391 8.061 1.00 93.75 143 LYS A O 1
ATOM 1126 N N . MET A 1 144 ? -12.827 -3.490 8.292 1.00 93.50 144 MET A N 1
ATOM 1127 C CA . MET A 1 144 ? -12.099 -3.921 9.485 1.00 93.50 144 MET A CA 1
ATOM 1128 C C . MET A 1 144 ? -12.971 -3.971 10.743 1.00 93.50 144 MET A C 1
ATOM 1130 O O . MET A 1 144 ? -12.747 -4.840 11.575 1.00 93.50 144 MET A O 1
ATOM 1134 N N . PHE A 1 145 ? -13.932 -3.053 10.915 1.00 92.81 145 PHE A N 1
ATOM 1135 C CA . PHE A 1 145 ? -14.545 -2.833 12.236 1.00 92.81 145 PHE A CA 1
ATOM 1136 C C . PHE A 1 145 ? -16.075 -2.927 12.288 1.00 92.81 145 PHE A C 1
ATOM 1138 O O . PHE A 1 145 ? -16.629 -2.966 13.383 1.00 92.81 145 PHE A O 1
ATOM 1145 N N . VAL A 1 146 ? -16.778 -2.985 11.152 1.00 82.94 146 VAL A N 1
ATOM 1146 C CA . VAL A 1 146 ? -18.253 -3.109 11.124 1.00 82.94 146 VAL A CA 1
ATOM 1147 C C . VAL A 1 146 ? -18.715 -4.570 11.255 1.00 82.94 146 VAL A C 1
ATOM 1149 O O . VAL A 1 146 ? -19.872 -4.815 11.580 1.00 82.94 146 VAL A O 1
ATOM 1152 N N . GLY A 1 147 ? -17.818 -5.546 11.066 1.00 61.59 147 GLY A N 1
ATOM 1153 C CA . GLY A 1 14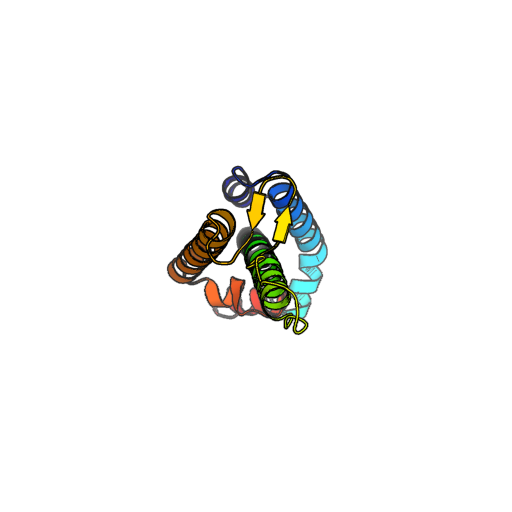7 ? -18.113 -6.982 11.186 1.00 61.59 147 GLY A CA 1
ATOM 1154 C C . GLY A 1 147 ? -17.896 -7.614 12.571 1.00 61.59 147 GLY A C 1
ATOM 1155 O O . GLY A 1 147 ? -18.167 -8.799 12.721 1.00 61.59 147 GLY A O 1
ATOM 1156 N N . GLU A 1 148 ? -17.415 -6.867 13.572 1.00 52.00 148 GLU A N 1
ATOM 1157 C CA . GLU A 1 148 ? -17.082 -7.383 14.919 1.00 52.00 148 GLU A CA 1
ATOM 1158 C C . GLU A 1 148 ? -18.147 -7.050 15.991 1.00 52.00 148 GLU A C 1
ATOM 1160 O O . GLU A 1 148 ? -17.804 -6.725 17.131 1.00 52.00 148 GLU A O 1
ATOM 1165 N N . GLY A 1 149 ? -19.432 -7.062 15.619 1.00 38.09 149 GLY A N 1
ATOM 1166 C CA . GLY A 1 149 ? -20.568 -6.815 16.523 1.00 38.09 149 GLY A CA 1
ATOM 1167 C C . GLY A 1 149 ? -21.242 -8.089 17.009 1.00 38.09 149 GLY A C 1
ATOM 1168 O O . GLY A 1 149 ? -21.542 -8.943 16.147 1.00 38.09 149 GLY A O 1
#